Protein AF-A0A2X2K6K7-F1 (afdb_monomer)

InterPro domains:
  IPR003148 Regulator of K+ conductance, N-terminal lobe [PF02254] (5-35)
  IPR036291 NAD(P)-binding 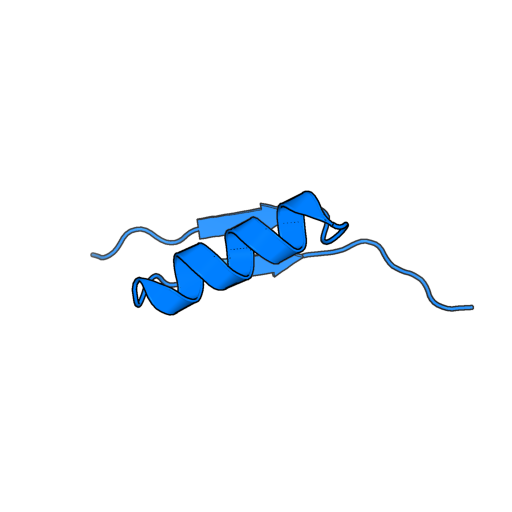domain superfamily [SSF51735] (4-35)

Mean predicted aligned error: 4.55 Å

Sequence (37 aa):
MGKEYVVIGLGRFGGSIVRELNALDMDVMAIDHDKIE

Foldseek 3Di:
DADAEEQEACPPVSVVVVVVCVVVVHH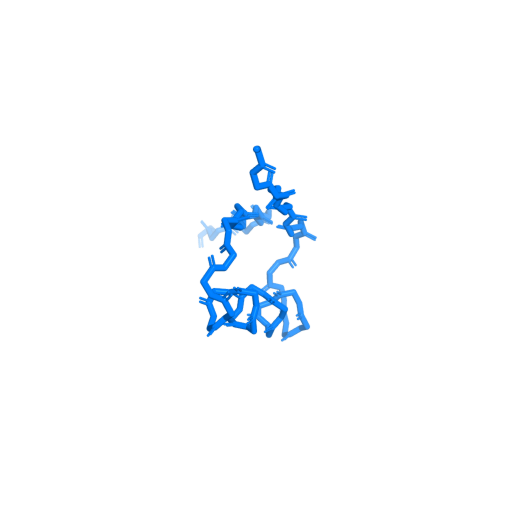YHYHYDDDDD

Secondary structure (DSSP, 8-state):
-PPEEEEE--SHHHHHHHHHHHHTT-EEEEE------

Structure (mmCIF, N/CA/C/O backbone):
data_AF-A0A2X2K6K7-F1
#
_entry.id   AF-A0A2X2K6K7-F1
#
loop_
_atom_site.group_PDB
_atom_site.id
_atom_site.type_symbol
_atom_site.label_atom_id
_atom_site.label_alt_id
_atom_site.label_comp_id
_atom_site.label_asym_id
_atom_site.label_entity_id
_atom_site.label_seq_id
_atom_site.pdbx_PDB_ins_code
_atom_site.Cartn_x
_atom_site.Cartn_y
_atom_site.Cartn_z
_atom_site.occupancy
_atom_site.B_iso_or_equiv
_atom_site.auth_seq_id
_atom_site.auth_comp_id
_atom_site.auth_asym_id
_atom_site.auth_atom_id
_atom_site.pdbx_PDB_model_num
ATOM 1 N N . MET A 1 1 ? -8.381 12.424 13.220 1.00 56.66 1 MET A N 1
ATOM 2 C CA . MET A 1 1 ? -7.855 12.504 11.841 1.00 56.66 1 MET A CA 1
ATOM 3 C C . MET A 1 1 ? -6.841 11.390 11.674 1.00 56.66 1 MET A C 1
ATOM 5 O O . MET A 1 1 ? -5.919 11.329 12.481 1.00 56.66 1 MET A O 1
ATOM 9 N N . GLY A 1 2 ? -7.073 10.473 10.731 1.00 78.31 2 GLY A N 1
ATOM 10 C CA . GLY A 1 2 ? -6.101 9.434 10.371 1.00 78.31 2 GLY A CA 1
ATOM 11 C C . GLY A 1 2 ? -4.915 10.041 9.620 1.00 78.31 2 GLY A C 1
ATOM 12 O O . GLY A 1 2 ? -5.006 11.171 9.142 1.00 78.31 2 GLY A O 1
ATOM 13 N N . LYS A 1 3 ? -3.788 9.326 9.570 1.00 87.31 3 LYS A N 1
ATOM 14 C CA . LYS A 1 3 ? -2.678 9.701 8.688 1.00 87.31 3 LYS A CA 1
ATOM 15 C C . LYS A 1 3 ? -2.972 9.164 7.292 1.00 87.31 3 LYS A C 1
ATOM 17 O O . LYS A 1 3 ? -3.342 8.002 7.169 1.00 87.31 3 LYS A O 1
ATOM 22 N N . GLU A 1 4 ? -2.782 10.006 6.288 1.00 94.69 4 GLU A N 1
ATOM 23 C CA . GLU A 1 4 ? -2.902 9.653 4.875 1.00 94.69 4 GLU A CA 1
ATOM 24 C C . GLU A 1 4 ? -1.498 9.504 4.288 1.00 94.69 4 GLU A C 1
ATOM 26 O O . GLU A 1 4 ? -0.589 10.280 4.608 1.00 94.69 4 GLU A O 1
ATOM 31 N N . TYR A 1 5 ? -1.313 8.492 3.448 1.00 96.75 5 TYR A N 1
ATOM 32 C CA . TYR A 1 5 ? -0.028 8.167 2.845 1.00 96.75 5 TYR A CA 1
ATOM 33 C C . TYR A 1 5 ? -0.098 8.318 1.330 1.00 96.75 5 TYR A C 1
ATOM 35 O O . TYR A 1 5 ? -1.098 7.991 0.699 1.00 96.75 5 TYR A O 1
ATOM 43 N N . VAL A 1 6 ? 0.996 8.776 0.726 1.00 97.25 6 VAL A N 1
ATOM 44 C CA . VAL A 1 6 ? 1.153 8.784 -0.731 1.00 97.25 6 VAL A CA 1
ATOM 45 C C . VAL A 1 6 ? 2.415 8.016 -1.083 1.00 97.25 6 VAL A C 1
ATOM 47 O O . VAL A 1 6 ? 3.484 8.296 -0.540 1.00 97.25 6 VAL A O 1
ATOM 50 N N . VAL A 1 7 ? 2.297 7.055 -1.997 1.00 96.94 7 VAL A N 1
ATOM 51 C CA . VAL A 1 7 ? 3.432 6.312 -2.554 1.00 96.94 7 VAL A CA 1
ATOM 52 C C . VAL A 1 7 ? 3.592 6.708 -4.015 1.00 96.94 7 VAL A C 1
ATOM 54 O O . VAL A 1 7 ? 2.685 6.493 -4.816 1.00 96.94 7 VAL A O 1
ATOM 57 N N . ILE A 1 8 ? 4.745 7.292 -4.353 1.00 95.75 8 ILE A N 1
ATOM 58 C CA . ILE A 1 8 ? 5.088 7.728 -5.712 1.00 95.75 8 ILE A CA 1
ATOM 59 C C . ILE A 1 8 ? 6.150 6.779 -6.284 1.00 95.75 8 ILE A C 1
ATOM 61 O O . ILE A 1 8 ? 7.236 6.658 -5.716 1.00 95.75 8 ILE A O 1
ATOM 65 N N . GLY A 1 9 ? 5.825 6.128 -7.403 1.00 94.44 9 GLY A N 1
ATOM 66 C CA . GLY A 1 9 ? 6.629 5.103 -8.076 1.00 94.44 9 GLY A CA 1
ATOM 67 C C . GLY A 1 9 ? 6.224 3.686 -7.659 1.00 94.44 9 GLY A C 1
ATOM 68 O O . GLY A 1 9 ? 6.550 3.252 -6.555 1.00 94.44 9 GLY A O 1
ATOM 69 N N . LEU A 1 10 ? 5.551 2.934 -8.542 1.00 94.50 10 LEU A N 1
ATOM 70 C CA . LEU A 1 10 ? 4.951 1.619 -8.230 1.00 94.50 10 LEU A CA 1
ATOM 71 C C . LEU A 1 10 ? 5.711 0.426 -8.820 1.00 94.50 10 LEU A C 1
ATOM 73 O O . LEU A 1 10 ? 5.154 -0.651 -9.038 1.00 94.50 10 LEU A O 1
ATOM 77 N N . GLY A 1 11 ? 7.031 0.568 -8.960 1.00 91.69 11 GLY A N 1
ATOM 78 C CA . GLY A 1 11 ? 7.922 -0.575 -9.152 1.00 91.69 11 GLY A CA 1
ATOM 79 C C . GLY A 1 11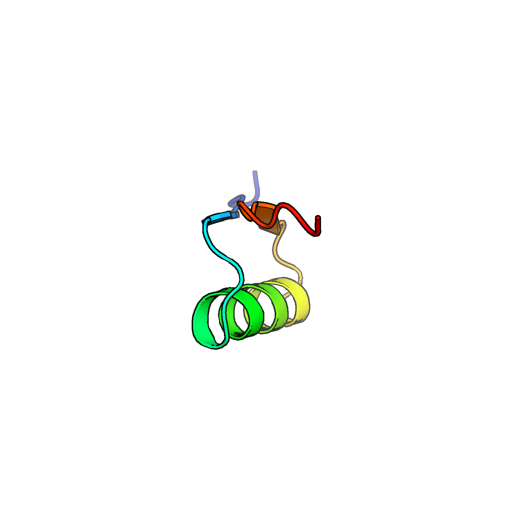 ? 7.835 -1.588 -7.994 1.00 91.69 11 GLY A C 1
ATOM 80 O O . GLY A 1 11 ? 7.094 -1.418 -7.026 1.00 91.69 11 GLY A O 1
ATOM 81 N N . ARG A 1 12 ? 8.654 -2.648 -8.041 1.00 94.31 12 ARG A N 1
ATOM 82 C CA . ARG A 1 12 ? 8.585 -3.793 -7.099 1.00 94.31 12 ARG A CA 1
ATOM 83 C C . ARG A 1 12 ? 8.483 -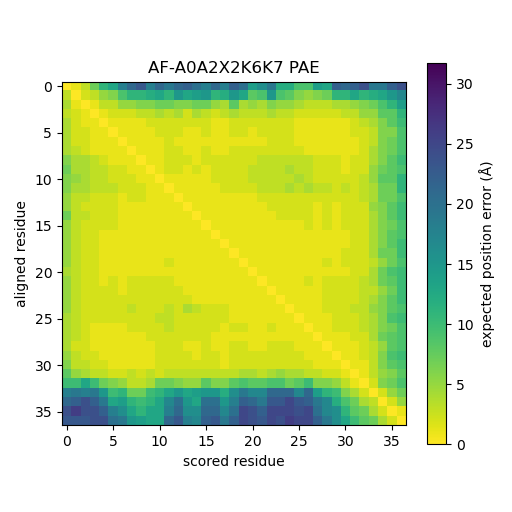3.410 -5.614 1.00 94.31 12 ARG A C 1
ATOM 85 O O . ARG A 1 12 ? 7.760 -4.067 -4.875 1.00 94.31 12 ARG A O 1
ATOM 92 N N . PHE A 1 13 ? 9.197 -2.366 -5.193 1.00 95.81 13 PHE A N 1
ATOM 93 C CA . PHE A 1 13 ? 9.192 -1.899 -3.807 1.00 95.81 13 PHE A CA 1
ATOM 94 C C . PHE A 1 13 ? 7.996 -0.991 -3.481 1.00 95.81 13 PHE A C 1
ATOM 96 O O . PHE A 1 13 ? 7.309 -1.218 -2.489 1.00 95.81 13 PHE A O 1
ATOM 103 N N . GLY A 1 14 ? 7.694 0.004 -4.319 1.00 95.94 14 GLY A N 1
ATOM 104 C CA . GLY A 1 14 ? 6.550 0.890 -4.080 1.00 95.94 14 GLY A CA 1
ATOM 105 C C . GLY A 1 14 ? 5.230 0.122 -4.048 1.00 95.94 14 GLY A C 1
ATOM 106 O O . GLY A 1 14 ? 4.426 0.304 -3.135 1.00 95.94 14 GLY A O 1
ATOM 107 N N . GLY A 1 15 ? 5.067 -0.843 -4.957 1.00 96.12 15 GLY A N 1
ATOM 108 C CA . GLY A 1 15 ? 3.921 -1.748 -4.953 1.00 96.12 15 GLY A CA 1
ATOM 109 C C . GLY A 1 15 ? 3.819 -2.610 -3.687 1.00 96.12 15 GLY A C 1
ATOM 110 O O . GLY A 1 15 ? 2.709 -2.845 -3.213 1.00 96.12 15 GLY A O 1
ATOM 111 N N . SER A 1 16 ? 4.940 -3.059 -3.098 1.00 98.00 16 SER A N 1
ATOM 112 C CA . SER A 1 16 ? 4.887 -3.779 -1.815 1.00 98.00 16 SER A CA 1
ATOM 113 C C . SER A 1 16 ? 4.475 -2.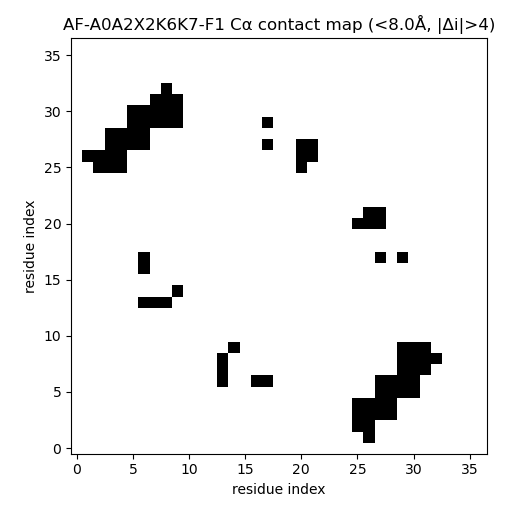865 -0.663 1.00 98.00 16 SER A C 1
ATOM 115 O O . SER A 1 16 ? 3.670 -3.275 0.161 1.00 98.00 16 SER A O 1
ATOM 117 N N . ILE A 1 17 ? 4.945 -1.61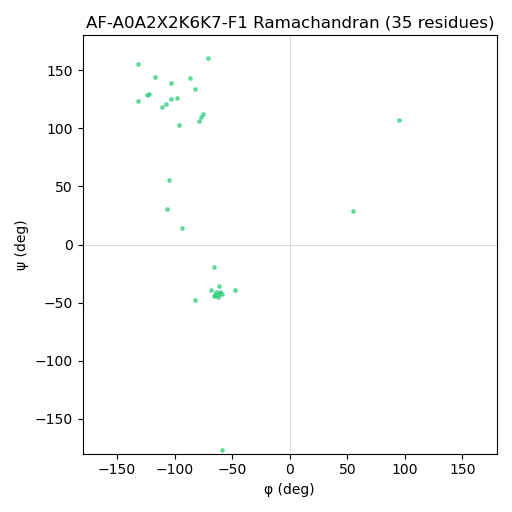4 -0.635 1.00 98.00 17 ILE A N 1
ATOM 118 C CA . ILE A 1 17 ? 4.572 -0.656 0.417 1.00 98.00 17 ILE A CA 1
ATOM 119 C C . ILE A 1 17 ? 3.077 -0.320 0.368 1.00 98.00 17 ILE A C 1
ATOM 121 O O . ILE A 1 17 ? 2.428 -0.319 1.409 1.00 98.00 17 ILE A O 1
ATOM 125 N N . VAL A 1 18 ? 2.504 -0.097 -0.820 1.00 97.62 18 VAL A N 1
ATOM 126 C CA . VAL A 1 18 ? 1.054 0.141 -0.963 1.00 97.62 18 VAL A CA 1
ATOM 127 C C . VAL A 1 18 ? 0.241 -1.042 -0.434 1.00 97.62 18 VAL A C 1
ATOM 129 O O . VAL A 1 18 ? -0.739 -0.832 0.276 1.00 97.62 18 VAL A O 1
ATOM 132 N N . ARG A 1 19 ? 0.654 -2.282 -0.737 1.00 97.81 19 ARG A N 1
ATOM 133 C CA . ARG A 1 19 ? -0.028 -3.491 -0.244 1.00 97.81 19 ARG A CA 1
ATOM 134 C C . ARG A 1 19 ? 0.011 -3.599 1.276 1.00 97.81 19 ARG A C 1
ATOM 136 O O . ARG A 1 19 ? -1.023 -3.876 1.869 1.00 97.81 19 ARG A O 1
ATOM 143 N N . GLU A 1 20 ? 1.165 -3.354 1.891 1.00 98.12 20 GLU A N 1
ATOM 144 C CA . GLU A 1 20 ? 1.298 -3.397 3.352 1.00 98.12 20 GLU A CA 1
ATOM 145 C C . GLU A 1 20 ? 0.487 -2.286 4.034 1.00 98.12 20 GLU A C 1
ATOM 147 O O . GLU A 1 20 ? -0.226 -2.552 4.996 1.00 98.12 20 GLU A O 1
ATOM 152 N N . LEU A 1 21 ? 0.527 -1.049 3.521 1.00 97.19 21 LEU A N 1
ATOM 153 C CA . LEU A 1 21 ? -0.270 0.059 4.065 1.00 97.19 21 LEU A CA 1
ATOM 154 C C . LEU A 1 21 ? -1.775 -0.224 3.961 1.00 97.19 21 LEU A C 1
ATOM 156 O O . LEU A 1 21 ? -2.510 -0.006 4.921 1.00 97.19 21 LEU A O 1
ATOM 160 N N . ASN A 1 22 ? -2.221 -0.771 2.829 1.00 96.12 22 ASN A N 1
ATOM 161 C CA . ASN A 1 22 ? -3.612 -1.169 2.639 1.00 96.12 22 ASN A CA 1
ATOM 162 C C . ASN A 1 22 ? -4.024 -2.306 3.594 1.00 96.12 22 ASN A C 1
ATOM 164 O O . ASN A 1 22 ? -5.101 -2.245 4.176 1.00 96.12 22 ASN A O 1
ATOM 168 N N . ALA A 1 23 ? -3.153 -3.297 3.818 1.00 97.88 23 ALA A N 1
ATOM 169 C CA . ALA A 1 23 ? -3.401 -4.401 4.751 1.00 97.88 23 ALA A CA 1
ATOM 170 C C . ALA A 1 23 ? -3.489 -3.958 6.224 1.00 97.88 23 ALA A C 1
ATOM 172 O O . ALA A 1 23 ? -4.026 -4.686 7.056 1.00 97.88 23 ALA A O 1
ATOM 173 N N . LEU A 1 24 ? -2.962 -2.775 6.545 1.00 96.88 24 LEU A N 1
ATOM 174 C CA . LEU A 1 24 ? -3.054 -2.134 7.857 1.00 96.88 24 LEU A CA 1
ATOM 175 C C . LEU A 1 24 ? -4.248 -1.167 7.969 1.00 96.88 24 LEU A C 1
ATOM 177 O O . LEU A 1 24 ? -4.269 -0.345 8.885 1.00 96.88 24 LEU A O 1
ATOM 181 N N . ASP A 1 25 ? -5.204 -1.232 7.034 1.00 95.56 25 ASP A N 1
ATOM 182 C CA . ASP A 1 25 ? -6.367 -0.339 6.934 1.00 95.56 25 ASP A CA 1
ATOM 183 C C . ASP A 1 25 ? -5.985 1.156 6.876 1.00 95.56 25 ASP A C 1
ATOM 185 O O . ASP A 1 25 ? -6.729 2.033 7.327 1.00 95.56 25 ASP A O 1
ATOM 189 N N . MET A 1 26 ? -4.802 1.470 6.334 1.00 96.12 26 MET A N 1
ATOM 190 C CA . MET A 1 26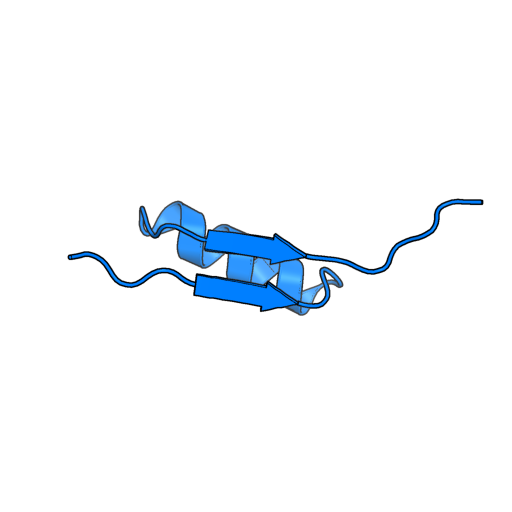 ? -4.361 2.851 6.145 1.00 96.12 26 MET A CA 1
ATOM 191 C C . MET A 1 26 ? -4.864 3.410 4.817 1.00 96.12 26 MET A C 1
ATOM 193 O O . MET A 1 26 ? -4.868 2.727 3.791 1.00 96.12 26 MET A O 1
ATOM 197 N N . ASP A 1 27 ? -5.214 4.695 4.830 1.00 95.88 27 ASP A N 1
ATOM 198 C CA . ASP A 1 27 ? -5.551 5.425 3.614 1.00 95.88 27 ASP A CA 1
ATOM 199 C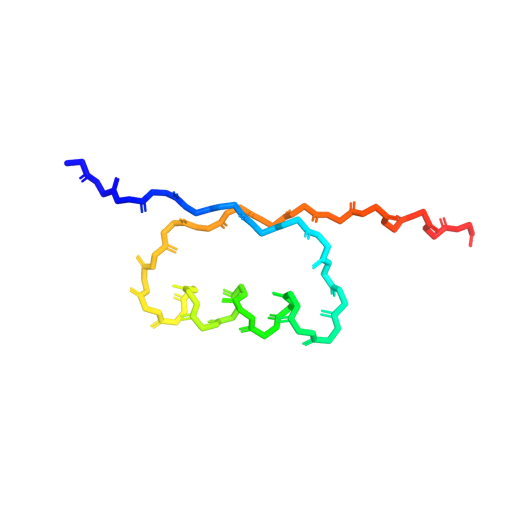 C . ASP A 1 27 ? -4.267 5.747 2.837 1.00 95.88 27 ASP A C 1
ATOM 201 O O . ASP A 1 27 ? -3.392 6.482 3.316 1.00 95.88 27 ASP A O 1
ATOM 205 N N . VAL A 1 28 ? -4.118 5.125 1.666 1.00 96.88 28 VAL A N 1
ATOM 206 C CA . VAL A 1 28 ? -2.928 5.230 0.824 1.00 96.88 28 VAL A CA 1
ATOM 207 C C . VAL A 1 28 ? -3.308 5.517 -0.625 1.00 96.88 28 VAL A C 1
ATOM 209 O O . VAL A 1 28 ? -4.012 4.745 -1.274 1.00 96.88 28 VAL A O 1
ATOM 212 N N . MET A 1 29 ? -2.765 6.606 -1.165 1.00 97.00 29 MET A N 1
ATOM 213 C CA . MET A 1 29 ? -2.840 6.940 -2.582 1.00 97.00 29 MET A CA 1
ATOM 214 C C . MET A 1 29 ? -1.558 6.500 -3.294 1.00 97.00 29 MET A C 1
ATOM 216 O O . MET A 1 29 ? -0.447 6.867 -2.911 1.00 97.00 29 MET A O 1
ATOM 220 N N . ALA A 1 30 ? -1.715 5.724 -4.360 1.00 96.44 30 ALA A N 1
ATOM 221 C CA . ALA A 1 30 ? -0.623 5.228 -5.184 1.00 96.44 30 ALA A CA 1
ATOM 222 C C . ALA A 1 30 ? -0.541 6.044 -6.486 1.00 96.44 30 ALA A C 1
ATOM 224 O O . ALA A 1 30 ? -1.532 6.156 -7.204 1.00 96.44 30 ALA A O 1
ATOM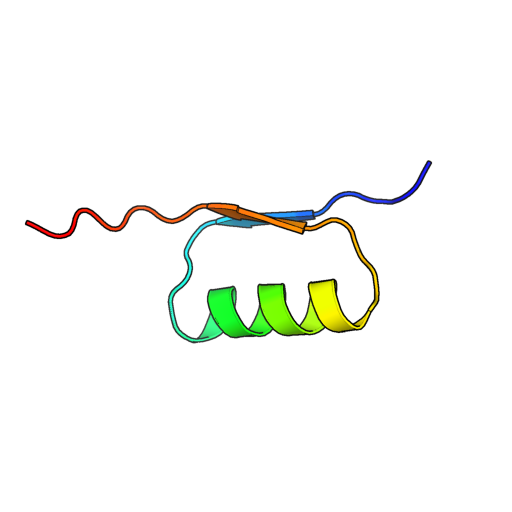 225 N N . ILE A 1 31 ? 0.626 6.615 -6.789 1.00 95.19 31 ILE A N 1
ATOM 226 C CA . ILE A 1 31 ? 0.891 7.381 -8.015 1.00 95.19 31 ILE A CA 1
ATOM 227 C C . ILE A 1 31 ? 2.060 6.724 -8.744 1.00 95.19 31 ILE A C 1
ATOM 229 O O . ILE A 1 31 ? 3.117 6.519 -8.151 1.00 95.19 31 ILE A O 1
ATOM 233 N N . ASP A 1 32 ? 1.901 6.446 -10.036 1.00 92.56 32 ASP A N 1
ATOM 234 C CA . ASP A 1 32 ? 3.001 6.002 -10.889 1.00 92.56 32 ASP A CA 1
ATOM 235 C C . ASP A 1 32 ? 3.055 6.787 -12.193 1.00 92.56 32 ASP A C 1
ATOM 237 O O . ASP A 1 32 ? 2.047 7.308 -12.670 1.00 92.56 32 ASP A O 1
ATOM 241 N N . HIS A 1 33 ? 4.247 6.843 -12.773 1.00 80.69 33 HIS A N 1
ATOM 242 C CA . HIS A 1 33 ? 4.491 7.430 -14.084 1.00 80.69 33 HIS A CA 1
ATOM 243 C C . HIS A 1 33 ? 4.700 6.324 -15.122 1.00 80.69 33 HIS A C 1
ATOM 245 O O . HIS A 1 33 ? 5.712 6.313 -15.815 1.00 80.69 33 HIS A O 1
ATOM 251 N N . ASP A 1 34 ? 3.744 5.405 -15.255 1.00 68.50 34 ASP A N 1
ATOM 252 C CA . ASP A 1 34 ? 3.776 4.431 -16.347 1.00 68.50 34 ASP A CA 1
ATOM 253 C C . ASP A 1 34 ? 2.897 4.922 -17.505 1.00 68.50 34 ASP A C 1
ATOM 255 O O . ASP A 1 34 ? 1.665 4.875 -17.472 1.00 68.50 34 ASP A O 1
ATOM 259 N N . LYS A 1 35 ? 3.559 5.440 -18.545 1.00 56.75 35 LYS A N 1
ATOM 260 C CA . LYS A 1 35 ? 3.003 5.466 -19.898 1.00 56.75 35 LYS A CA 1
ATOM 261 C C . LYS A 1 35 ? 3.191 4.064 -20.468 1.00 56.75 35 LYS A C 1
ATOM 263 O O . LYS A 1 35 ? 4.307 3.708 -20.833 1.00 56.75 35 LYS A O 1
ATOM 268 N N . ILE A 1 36 ? 2.116 3.293 -20.571 1.00 56.16 36 ILE A N 1
ATOM 269 C CA . ILE A 1 36 ? 2.089 2.197 -21.540 1.00 56.16 36 ILE A CA 1
ATOM 270 C C . ILE A 1 36 ? 1.846 2.863 -22.903 1.00 56.16 36 ILE A C 1
ATOM 272 O O . ILE A 1 36 ? 0.778 3.446 -23.105 1.00 56.16 36 ILE A O 1
ATOM 276 N N . GLU A 1 37 ? 2.859 2.870 -23.776 1.00 48.59 37 GLU A N 1
ATOM 277 C CA . GLU A 1 37 ? 2.666 3.053 -25.227 1.00 48.59 37 GLU A CA 1
ATOM 278 C C . GLU A 1 37 ? 2.091 1.775 -25.847 1.00 48.59 37 GLU A C 1
ATOM 280 O O . GLU A 1 37 ? 2.531 0.672 -25.443 1.00 48.59 37 GLU A O 1
#

Organism: Staphylococcus aureus (NCBI:txid1280)

pLDDT: mean 89.74, std 13.68, range [48.59, 98.12]

Radius of gyration: 10.84 Å; Cα contacts (8 Å, |Δi|>4): 42; chains: 1; bounding box: 17×17×37 Å

Nearest PDB structures (foldseek):
  1m32-assembly3_E  TM=8.528E-01  e=1.673E-01  Salmonella enterica subsp. enterica serovar Typhimurium
  8dp2-assembly1_A  TM=8.326E-01  e=6.497E-01  Pseudomonas aeruginosa PAO1
  3wbj-assembly1_A  TM=5.680E-01  e=9.972E-01  Saccharomyces cerevisiae S288C
  4n3g-assembly1_A  TM=5.532E-01  e=8.497E+00  Thermochaetoides thermophila DSM 1495

Solvent-accessible surface area (backbone atoms only — not comparable to full-atom values): 2432 Å² total; per-residue (Å²): 135,83,76,76,44,76,46,78,46,61,53,84,63,40,45,49,51,52,52,53,42,49,76,68,74,40,54,69,50,80,44,65,90,77,79,84,128